Protein AF-A0A2W0AQ80-F1 (afdb_monomer_lite)

Sequence (118 aa):
MESALEAAGEIYRSEYWRAIRGDEINDQSIATKLLDMAVNMGVRQAIVLCQRALNVSGFRVHEDGLFGSRTLAAINLADVALLSAHLRECCAAFYEHLAAVRPEAQQYLHGWLARARA

Radius of gyration: 14.68 Å; chains: 1; bounding box: 33×45×32 Å

Foldseek 3Di:
DDDPVNVVVVCLCPQQLVQLVLVLQPDNVVSVLLSLCCVPPNQLVSQLQLCVLLVVQVADDDSRSHNDPSSRVSNNPGDPVSSLVSQLVSQLVVLVVVCVVPVVSVVCSVVSNVSSND

pLDDT: mean 96.1, std 4.38, range [66.19, 98.81]

Secondary structure (DSSP, 8-state):
---HHHHHHHHIIIIIITTTTGGG-S-HHHHHHHHHHHHHH-HHHHHHHHHHHHHHTT-----SS---HHHHHHHHHS-HHHHHHHHHHHHHHHHHHHHHH-GGGHHHHHHHHHHHH-

Structure (mmCIF, N/CA/C/O backbone):
data_AF-A0A2W0AQ80-F1
#
_entry.id   AF-A0A2W0AQ80-F1
#
loop_
_atom_site.group_PDB
_atom_site.id
_atom_site.type_symbol
_atom_site.label_atom_id
_atom_site.label_alt_id
_atom_site.label_comp_id
_atom_site.label_asym_id
_atom_site.label_entity_id
_atom_site.label_seq_id
_atom_site.pdbx_PDB_ins_code
_atom_site.Cartn_x
_atom_site.Cartn_y
_atom_site.Cartn_z
_atom_site.occupancy
_atom_site.B_iso_or_equiv
_atom_site.auth_seq_id
_atom_site.auth_comp_id
_atom_site.auth_asym_id
_atom_site.auth_atom_id
_atom_site.pdbx_PDB_model_num
ATOM 1 N N . MET A 1 1 ? 8.311 26.913 -17.436 1.00 66.19 1 MET A N 1
ATOM 2 C CA . MET A 1 1 ? 8.559 25.593 -18.043 1.00 66.19 1 MET A CA 1
ATOM 3 C C . MET A 1 1 ? 8.486 24.606 -16.904 1.00 66.19 1 MET A C 1
ATOM 5 O O . MET A 1 1 ? 9.234 24.793 -15.955 1.00 66.19 1 MET A O 1
ATOM 9 N N . GLU A 1 2 ? 7.530 23.682 -16.949 1.00 74.69 2 GLU A N 1
ATOM 10 C CA . GLU A 1 2 ? 7.389 22.636 -15.933 1.00 74.69 2 GLU A CA 1
ATOM 11 C C . GLU A 1 2 ? 8.651 21.766 -15.930 1.00 74.69 2 GLU A C 1
ATOM 13 O O . GLU A 1 2 ? 9.182 21.410 -16.987 1.00 74.69 2 GLU A O 1
ATOM 18 N N . SER A 1 3 ? 9.187 21.508 -14.746 1.00 92.38 3 SER A N 1
ATOM 19 C CA . SER A 1 3 ? 10.377 20.685 -14.565 1.00 92.38 3 SER A CA 1
ATOM 20 C C . SER A 1 3 ? 10.040 19.196 -14.672 1.00 92.38 3 SER A C 1
ATOM 22 O O . SER A 1 3 ? 8.915 18.768 -14.423 1.00 92.38 3 SER A O 1
ATOM 24 N N . ALA A 1 4 ? 11.042 18.365 -14.972 1.00 91.12 4 ALA A N 1
ATOM 25 C CA . ALA A 1 4 ? 10.868 16.909 -14.972 1.00 91.12 4 ALA A CA 1
ATOM 26 C C . ALA A 1 4 ? 10.415 16.361 -13.603 1.00 91.12 4 ALA A C 1
ATOM 28 O O . ALA A 1 4 ? 9.732 15.341 -13.544 1.00 91.12 4 ALA A O 1
ATOM 29 N N . LEU A 1 5 ? 10.778 17.040 -12.508 1.00 91.12 5 LEU A N 1
ATOM 30 C CA . LEU A 1 5 ? 10.361 16.671 -11.156 1.00 91.12 5 LEU A CA 1
ATOM 31 C C . LEU A 1 5 ? 8.870 16.942 -10.926 1.00 91.12 5 LEU A C 1
ATOM 33 O O . LEU A 1 5 ? 8.182 16.091 -10.369 1.00 91.12 5 LEU A O 1
ATOM 37 N N . GLU A 1 6 ? 8.372 18.097 -11.369 1.00 92.31 6 GLU A N 1
ATOM 38 C CA . GLU A 1 6 ? 6.947 18.444 -11.287 1.00 92.31 6 GLU A CA 1
ATOM 39 C C . GLU A 1 6 ? 6.103 17.473 -12.119 1.00 92.31 6 GLU A C 1
ATOM 41 O O . GLU A 1 6 ? 5.155 16.888 -11.595 1.00 92.31 6 GLU A O 1
ATOM 46 N N . ALA A 1 7 ? 6.538 17.184 -13.349 1.00 91.69 7 ALA A N 1
ATOM 47 C CA . ALA A 1 7 ? 5.872 16.215 -14.214 1.00 91.69 7 ALA A CA 1
ATOM 48 C C . ALA A 1 7 ? 5.839 14.804 -13.594 1.00 91.69 7 ALA A C 1
ATOM 50 O O . ALA A 1 7 ? 4.808 14.130 -13.615 1.00 91.69 7 ALA A O 1
ATOM 51 N N . ALA A 1 8 ? 6.948 14.350 -12.994 1.00 90.50 8 ALA A N 1
ATOM 52 C CA . ALA A 1 8 ? 6.978 13.078 -12.275 1.00 90.50 8 ALA A CA 1
ATOM 53 C C . ALA A 1 8 ? 6.018 13.085 -11.074 1.00 90.50 8 ALA A C 1
ATOM 55 O O . ALA A 1 8 ? 5.299 12.110 -10.858 1.00 90.50 8 ALA A O 1
ATOM 56 N N . GLY A 1 9 ? 5.958 14.187 -10.323 1.00 90.94 9 GLY A N 1
ATOM 57 C CA . GLY A 1 9 ? 5.021 14.358 -9.215 1.00 90.94 9 GLY A CA 1
ATOM 58 C C . GLY A 1 9 ? 3.560 14.211 -9.646 1.00 90.94 9 GLY A C 1
ATOM 59 O O . GLY A 1 9 ? 2.806 13.483 -8.996 1.00 90.94 9 GLY A O 1
ATOM 60 N N . GLU A 1 10 ? 3.167 14.825 -10.764 1.00 93.62 10 GLU A N 1
ATOM 61 C CA . GLU A 1 10 ? 1.793 14.725 -11.269 1.00 93.62 10 GLU A CA 1
ATOM 62 C C . GLU A 1 10 ? 1.462 13.308 -11.752 1.00 93.62 10 GLU A C 1
ATOM 64 O O . GLU A 1 10 ? 0.362 12.822 -11.491 1.00 93.62 10 GLU A O 1
ATOM 69 N N . ILE A 1 11 ? 2.412 12.591 -12.363 1.00 91.50 11 ILE A N 1
ATOM 70 C CA . ILE A 1 11 ? 2.226 11.175 -12.727 1.00 91.50 11 ILE A CA 1
ATOM 71 C C . ILE A 1 11 ? 1.994 10.327 -11.473 1.00 91.50 11 ILE A C 1
ATOM 73 O O . ILE A 1 11 ? 1.038 9.558 -11.411 1.00 91.50 11 ILE A O 1
ATOM 77 N N . TYR A 1 12 ? 2.821 10.487 -10.435 1.00 94.19 12 TYR A N 1
ATOM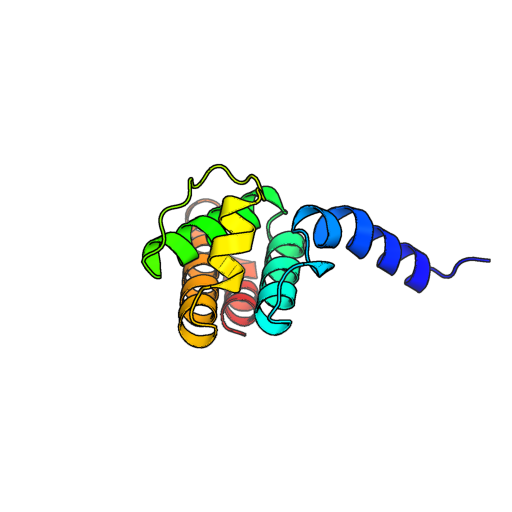 78 C CA . TYR A 1 12 ? 2.630 9.747 -9.183 1.00 94.19 12 TYR A CA 1
ATOM 79 C C . TYR A 1 12 ? 1.278 10.064 -8.535 1.00 94.19 12 TYR A C 1
ATOM 81 O O . TYR A 1 12 ? 0.581 9.164 -8.053 1.00 94.19 12 TYR A O 1
ATOM 89 N N . ARG A 1 13 ? 0.887 11.344 -8.552 1.00 93.94 13 ARG A N 1
ATOM 90 C CA . ARG A 1 13 ? -0.376 11.806 -7.981 1.00 93.94 13 ARG A CA 1
ATOM 91 C C . ARG A 1 13 ? -1.582 11.249 -8.740 1.00 93.94 13 ARG A C 1
ATOM 93 O O . ARG A 1 13 ? -2.529 10.776 -8.111 1.00 93.94 13 ARG A O 1
ATOM 100 N N . SER A 1 14 ? -1.559 11.313 -10.067 1.00 93.44 14 SER A N 1
ATOM 101 C CA . SER A 1 14 ? -2.673 10.920 -10.936 1.00 93.44 14 SER A CA 1
ATOM 102 C C . SER A 1 14 ? -2.829 9.405 -11.055 1.00 93.44 14 SER A C 1
ATOM 104 O O . SER A 1 14 ? -3.927 8.901 -10.823 1.00 93.44 14 SER A O 1
ATOM 106 N N . GLU A 1 15 ? -1.744 8.687 -11.337 1.00 93.38 15 GLU A N 1
ATOM 107 C CA . GLU A 1 15 ? -1.788 7.260 -11.675 1.00 93.38 15 GLU A CA 1
ATOM 108 C C . GLU A 1 15 ? -1.845 6.351 -10.442 1.00 93.38 15 GLU A C 1
ATOM 110 O O . GLU A 1 15 ? -2.426 5.268 -10.494 1.00 93.38 15 GLU A O 1
ATOM 115 N N . TYR A 1 16 ? -1.268 6.780 -9.313 1.00 97.56 16 TYR A N 1
ATOM 116 C CA . TYR A 1 16 ? -1.135 5.926 -8.129 1.00 97.56 16 TYR A CA 1
ATOM 117 C C . TYR A 1 16 ? -1.853 6.508 -6.914 1.00 97.56 16 TYR A C 1
ATOM 119 O O . TYR A 1 16 ? -2.762 5.873 -6.380 1.00 97.56 16 TYR A O 1
ATOM 127 N N . TRP A 1 17 ? -1.491 7.723 -6.487 1.00 98.06 17 TRP A N 1
ATOM 128 C CA . TRP A 1 17 ? -1.979 8.308 -5.230 1.00 98.06 17 TRP A CA 1
ATOM 129 C C . TRP A 1 17 ? -3.499 8.503 -5.212 1.00 98.06 17 TRP A C 1
ATOM 131 O O . TRP A 1 17 ? -4.173 8.088 -4.268 1.00 98.06 17 TRP A O 1
ATOM 141 N N . ARG A 1 18 ? -4.065 9.084 -6.277 1.00 97.44 18 ARG A N 1
ATOM 142 C CA . ARG A 1 18 ? -5.519 9.247 -6.420 1.00 97.44 18 ARG A CA 1
ATOM 143 C C . ARG A 1 18 ? -6.240 7.907 -6.514 1.00 97.44 18 ARG A C 1
ATOM 145 O O . ARG A 1 18 ? -7.313 7.760 -5.934 1.00 97.44 18 ARG A O 1
ATOM 152 N N . ALA A 1 19 ? -5.653 6.927 -7.199 1.00 96.56 19 ALA A N 1
ATOM 153 C CA . ALA A 1 19 ? -6.268 5.618 -7.391 1.00 96.56 19 ALA A CA 1
ATOM 154 C C . ALA A 1 19 ? -6.413 4.830 -6.075 1.00 96.56 19 ALA A C 1
ATOM 156 O O . ALA A 1 19 ? -7.372 4.075 -5.911 1.00 96.56 19 ALA A O 1
ATOM 157 N N . ILE A 1 20 ? -5.510 5.055 -5.115 1.00 97.81 20 ILE A N 1
ATOM 158 C CA . ILE A 1 20 ? -5.609 4.523 -3.746 1.00 97.81 20 ILE A CA 1
ATOM 159 C C . ILE A 1 20 ? -6.285 5.489 -2.763 1.00 97.81 20 ILE A C 1
ATOM 161 O O . ILE A 1 20 ? -6.254 5.245 -1.562 1.00 97.81 20 ILE A O 1
ATOM 165 N N . ARG A 1 21 ? -6.852 6.605 -3.245 1.00 98.00 21 ARG A N 1
ATOM 166 C CA . ARG A 1 21 ? -7.454 7.666 -2.415 1.00 98.00 21 ARG A CA 1
ATOM 167 C C . ARG A 1 21 ? -6.537 8.095 -1.261 1.00 98.00 21 ARG A C 1
ATOM 169 O O . ARG A 1 21 ? -6.988 8.259 -0.131 1.00 98.00 21 ARG A O 1
ATOM 176 N N . GLY A 1 22 ? -5.243 8.256 -1.546 1.00 97.62 22 GLY A N 1
ATOM 177 C CA . GLY A 1 22 ? -4.211 8.445 -0.522 1.00 97.62 22 GLY A CA 1
ATOM 178 C C . GLY A 1 22 ? -4.439 9.663 0.378 1.00 97.62 22 GLY A C 1
ATOM 179 O O . GLY A 1 22 ? -4.149 9.592 1.566 1.00 97.62 22 GLY A O 1
ATOM 180 N N . ASP A 1 23 ? -5.038 10.735 -0.157 1.00 98.25 23 ASP A N 1
ATOM 181 C CA . ASP A 1 23 ? -5.399 11.946 0.603 1.00 98.25 23 ASP A CA 1
ATOM 182 C C . ASP A 1 23 ? -6.466 11.683 1.697 1.00 98.25 23 ASP A C 1
ATOM 184 O O . ASP A 1 23 ? -6.643 12.504 2.593 1.00 98.25 23 ASP A O 1
ATOM 188 N N . GLU A 1 24 ? -7.198 10.565 1.631 1.00 98.69 24 GLU A N 1
ATOM 189 C CA . GLU A 1 24 ? -8.298 10.228 2.551 1.00 98.69 24 GLU A CA 1
ATOM 190 C C . GLU A 1 24 ? -7.917 9.166 3.598 1.00 98.69 24 GLU A C 1
ATOM 192 O O . GLU A 1 24 ? -8.729 8.815 4.462 1.00 98.69 24 GLU A O 1
ATOM 197 N N . ILE A 1 25 ? -6.699 8.626 3.519 1.00 98.69 25 ILE A N 1
ATOM 198 C CA . ILE A 1 25 ? -6.173 7.678 4.500 1.00 98.69 25 ILE A CA 1
ATOM 199 C C . ILE A 1 25 ? -5.629 8.471 5.691 1.00 98.69 25 ILE A C 1
ATOM 201 O O . ILE A 1 25 ? -4.748 9.310 5.537 1.00 98.69 25 ILE A O 1
ATOM 205 N N . ASN A 1 26 ? -6.135 8.179 6.891 1.00 98.69 26 ASN A N 1
ATOM 206 C CA . ASN A 1 26 ? -5.805 8.941 8.100 1.00 98.69 26 ASN A CA 1
ATOM 207 C C . ASN A 1 26 ? -4.344 8.772 8.538 1.00 98.69 26 ASN A C 1
ATOM 209 O O . ASN A 1 26 ? -3.759 9.694 9.102 1.00 98.69 26 ASN A O 1
ATOM 213 N N . ASP A 1 27 ? -3.767 7.590 8.313 1.00 98.62 27 ASP A N 1
ATOM 214 C CA . ASP A 1 27 ? -2.390 7.289 8.693 1.00 98.62 27 ASP A CA 1
ATOM 215 C C . ASP A 1 27 ? -1.447 7.362 7.484 1.00 98.62 27 ASP A C 1
ATOM 217 O O . ASP A 1 27 ? -1.530 6.571 6.538 1.00 98.62 27 ASP A O 1
ATOM 221 N N . GLN A 1 28 ? -0.501 8.300 7.539 1.00 98.19 28 GLN A N 1
ATOM 222 C CA . GLN A 1 28 ? 0.441 8.538 6.448 1.00 98.19 28 GLN A CA 1
ATOM 223 C C . GLN A 1 28 ? 1.351 7.332 6.179 1.00 98.19 28 GLN A C 1
ATOM 225 O O . GLN A 1 28 ? 1.756 7.124 5.036 1.00 98.19 28 GLN A O 1
ATOM 230 N N . SER A 1 29 ? 1.692 6.527 7.191 1.00 97.88 29 SER A N 1
ATOM 231 C CA . SER A 1 29 ? 2.568 5.367 6.992 1.00 97.88 29 SER A CA 1
ATOM 232 C C . SER A 1 29 ? 1.870 4.281 6.170 1.00 97.88 29 SER A C 1
ATOM 234 O O . SER A 1 29 ? 2.482 3.704 5.268 1.00 97.88 29 SER A O 1
ATOM 236 N N . ILE A 1 30 ? 0.567 4.079 6.396 1.00 98.56 30 ILE A N 1
ATOM 237 C CA . ILE A 1 30 ? -0.261 3.173 5.595 1.00 98.56 30 ILE A CA 1
ATOM 238 C C . ILE A 1 30 ? -0.409 3.697 4.166 1.00 98.56 30 ILE A C 1
ATOM 240 O O . ILE A 1 30 ? -0.192 2.942 3.215 1.00 98.56 30 ILE A O 1
ATOM 244 N N . ALA A 1 31 ? -0.710 4.987 3.999 1.00 98.50 31 ALA A N 1
ATOM 245 C CA . ALA A 1 31 ? -0.842 5.599 2.678 1.00 98.50 31 ALA A CA 1
ATOM 246 C C . ALA A 1 31 ? 0.459 5.481 1.860 1.00 98.50 31 ALA A C 1
ATOM 248 O O . ALA A 1 31 ? 0.441 5.066 0.699 1.00 98.50 31 ALA A O 1
ATOM 249 N N . THR A 1 32 ? 1.605 5.759 2.489 1.00 97.44 32 THR A N 1
ATOM 250 C CA . THR A 1 32 ? 2.932 5.614 1.873 1.00 97.44 32 THR A CA 1
ATOM 251 C C . THR A 1 32 ? 3.228 4.162 1.501 1.00 97.44 32 THR A C 1
ATOM 253 O O . THR A 1 32 ? 3.727 3.907 0.404 1.00 97.44 32 THR A O 1
ATOM 256 N N . LYS A 1 33 ? 2.893 3.192 2.363 1.00 97.81 33 LYS A N 1
ATOM 257 C CA . LYS A 1 33 ? 3.103 1.771 2.053 1.00 97.81 33 LYS A CA 1
ATOM 258 C C . LYS A 1 33 ? 2.266 1.318 0.858 1.00 97.81 33 LYS A C 1
ATOM 260 O O . LYS A 1 33 ? 2.767 0.599 -0.003 1.00 97.81 33 LYS A O 1
ATOM 265 N N . LEU A 1 34 ? 1.010 1.755 0.777 1.00 98.19 34 LEU A N 1
ATOM 266 C CA . LEU A 1 34 ? 0.143 1.442 -0.358 1.00 98.19 34 LEU A CA 1
ATOM 267 C C . LEU A 1 34 ? 0.625 2.087 -1.655 1.00 98.19 34 LEU A C 1
ATOM 269 O O . LEU A 1 34 ? 0.539 1.444 -2.700 1.00 98.19 34 LEU A O 1
ATOM 273 N N . LEU A 1 35 ? 1.174 3.305 -1.597 1.00 97.88 35 LEU A N 1
ATOM 274 C CA . LEU A 1 35 ? 1.808 3.940 -2.751 1.00 97.88 35 LEU A CA 1
ATOM 275 C C . LEU A 1 35 ? 3.026 3.137 -3.230 1.00 97.88 35 LEU A C 1
ATOM 277 O O . LEU A 1 35 ? 3.104 2.819 -4.414 1.00 97.88 35 LEU A O 1
ATOM 281 N N . ASP A 1 36 ? 3.940 2.766 -2.325 1.00 96.75 36 ASP A N 1
ATOM 282 C CA . ASP A 1 36 ? 5.109 1.932 -2.652 1.00 96.75 36 ASP A CA 1
ATOM 283 C C . ASP A 1 36 ? 4.687 0.621 -3.325 1.00 96.75 36 ASP A C 1
ATOM 285 O O . ASP A 1 36 ? 5.205 0.253 -4.383 1.00 96.75 36 ASP A O 1
ATOM 289 N N . MET A 1 37 ? 3.686 -0.056 -2.758 1.00 97.81 37 MET A N 1
ATOM 290 C CA . MET A 1 37 ? 3.132 -1.265 -3.353 1.00 97.81 37 MET A CA 1
ATOM 291 C C . MET A 1 37 ? 2.559 -0.971 -4.743 1.00 97.81 37 MET A C 1
ATOM 293 O O . MET A 1 37 ? 2.960 -1.618 -5.706 1.00 97.81 37 MET A O 1
ATOM 297 N N . ALA A 1 38 ? 1.683 0.025 -4.881 1.00 97.81 38 ALA A N 1
ATOM 298 C CA . ALA A 1 38 ? 1.033 0.361 -6.146 1.00 97.81 38 ALA A CA 1
ATOM 299 C C . ALA A 1 38 ? 2.035 0.686 -7.263 1.00 97.81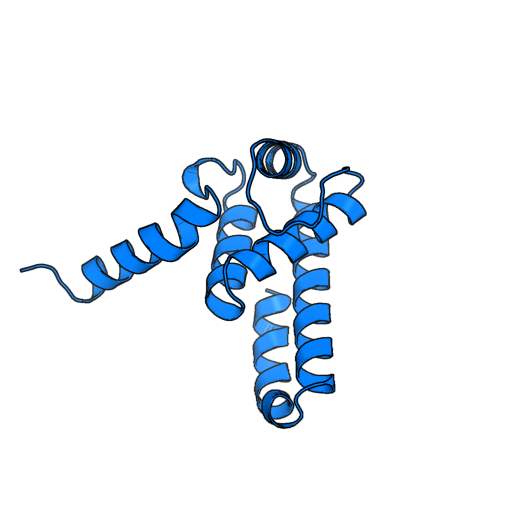 38 ALA A C 1
ATOM 301 O O . ALA A 1 38 ? 1.828 0.265 -8.400 1.00 97.81 38 ALA A O 1
ATOM 302 N N . VAL A 1 39 ? 3.131 1.373 -6.940 1.00 95.81 39 VAL A N 1
ATOM 303 C CA . VAL A 1 39 ? 4.201 1.702 -7.892 1.00 95.81 39 VAL A CA 1
ATOM 304 C C . VAL A 1 39 ? 4.990 0.456 -8.303 1.00 95.81 39 VAL A C 1
ATOM 306 O O . VAL A 1 39 ? 5.292 0.288 -9.482 1.00 95.81 39 VAL A O 1
ATOM 309 N N . ASN A 1 40 ? 5.308 -0.447 -7.368 1.00 93.69 40 ASN A N 1
ATOM 310 C CA . ASN A 1 40 ? 6.128 -1.625 -7.675 1.00 93.69 40 ASN A CA 1
ATOM 311 C C . ASN A 1 40 ? 5.344 -2.782 -8.323 1.00 93.69 40 ASN A C 1
ATOM 313 O O . ASN A 1 40 ? 5.916 -3.518 -9.126 1.00 93.69 40 ASN A O 1
ATOM 317 N N . MET A 1 41 ? 4.071 -2.990 -7.964 1.00 94.69 41 MET A N 1
ATOM 318 C CA . MET A 1 41 ? 3.283 -4.160 -8.402 1.00 94.69 41 MET A CA 1
ATOM 319 C C . MET A 1 41 ? 1.988 -3.811 -9.147 1.00 94.69 41 MET A C 1
ATOM 321 O O . MET A 1 41 ? 1.249 -4.709 -9.552 1.00 94.69 41 MET A O 1
ATOM 325 N N . GLY A 1 42 ? 1.708 -2.521 -9.333 1.00 97.00 42 GLY A N 1
ATOM 326 C CA . GLY A 1 42 ? 0.475 -2.018 -9.928 1.00 97.00 42 GLY A CA 1
ATOM 327 C C . GLY A 1 42 ? -0.638 -1.793 -8.901 1.00 97.00 42 GLY A C 1
ATOM 328 O O . GLY A 1 42 ? -0.821 -2.565 -7.956 1.00 97.00 42 GLY A O 1
ATOM 329 N N . VAL A 1 43 ? -1.433 -0.741 -9.128 1.00 98.12 43 VAL A N 1
ATOM 330 C CA . VAL A 1 43 ? -2.516 -0.279 -8.240 1.00 98.12 43 VAL A CA 1
ATOM 331 C C . VAL A 1 43 ? -3.477 -1.404 -7.863 1.00 98.12 43 VAL A C 1
ATOM 333 O O . VAL A 1 43 ? -3.690 -1.668 -6.683 1.00 98.12 43 VAL A O 1
ATOM 336 N N . ARG A 1 44 ? -4.038 -2.111 -8.852 1.00 98.25 44 ARG A N 1
ATOM 337 C CA . ARG A 1 44 ? -5.051 -3.144 -8.594 1.00 98.25 44 ARG A CA 1
ATOM 338 C C . ARG A 1 44 ? -4.517 -4.262 -7.697 1.00 98.25 44 ARG A C 1
ATOM 340 O O . ARG A 1 44 ? -5.208 -4.693 -6.779 1.00 98.25 44 ARG A O 1
ATOM 347 N N . GLN A 1 45 ? -3.290 -4.716 -7.944 1.00 98.44 45 GLN A N 1
ATOM 348 C CA . GLN A 1 45 ? -2.664 -5.769 -7.148 1.00 98.44 45 GLN A CA 1
ATOM 349 C C . GLN A 1 45 ? -2.362 -5.287 -5.723 1.00 98.44 45 GLN A C 1
ATOM 351 O O . GLN A 1 45 ? -2.637 -6.017 -4.771 1.00 98.44 45 GLN A O 1
ATOM 356 N N . ALA A 1 46 ? -1.873 -4.054 -5.561 1.00 98.44 46 ALA A N 1
ATOM 357 C CA . ALA A 1 46 ? -1.656 -3.456 -4.245 1.00 98.44 46 ALA A CA 1
ATOM 358 C C . ALA A 1 46 ? -2.959 -3.366 -3.430 1.00 98.44 46 ALA A C 1
ATOM 360 O O . ALA A 1 46 ? -2.968 -3.705 -2.246 1.00 98.44 46 ALA A O 1
ATOM 361 N N . ILE A 1 47 ? -4.074 -2.997 -4.071 1.00 98.75 47 ILE A N 1
ATOM 362 C CA . ILE A 1 47 ? -5.395 -2.945 -3.429 1.00 98.75 47 ILE A CA 1
ATOM 363 C C . ILE A 1 47 ? -5.849 -4.336 -2.980 1.00 98.75 47 ILE A C 1
ATOM 365 O O . ILE A 1 47 ? -6.298 -4.476 -1.846 1.00 98.75 47 ILE A O 1
ATOM 369 N N . VAL A 1 48 ? -5.695 -5.369 -3.817 1.00 98.81 48 VAL A N 1
ATOM 370 C CA . VAL A 1 48 ? -6.040 -6.752 -3.433 1.00 98.81 48 VAL A CA 1
ATOM 371 C C . VAL A 1 48 ? -5.256 -7.185 -2.194 1.00 98.81 48 VAL A C 1
ATOM 373 O O . VAL A 1 48 ? -5.836 -7.734 -1.259 1.00 98.81 48 VAL A O 1
ATOM 376 N N . LEU A 1 49 ? -3.948 -6.914 -2.147 1.00 98.69 49 LEU A N 1
ATOM 377 C CA . LEU A 1 49 ? -3.132 -7.265 -0.980 1.00 98.69 49 LEU A CA 1
ATOM 378 C C . LEU A 1 49 ? -3.525 -6.462 0.266 1.00 98.69 49 LEU A C 1
ATOM 380 O O . LEU A 1 49 ? -3.520 -7.013 1.362 1.00 98.69 49 LEU A O 1
ATOM 384 N N . CYS A 1 50 ? -3.920 -5.197 0.110 1.00 98.75 50 CYS A N 1
ATOM 385 C CA . CYS A 1 50 ? -4.469 -4.396 1.202 1.00 98.75 50 CYS A CA 1
ATOM 386 C C . CYS A 1 50 ? -5.786 -4.968 1.733 1.00 98.75 50 CYS A C 1
ATOM 388 O O . CYS A 1 50 ? -5.943 -5.143 2.938 1.00 98.75 50 CYS A O 1
ATOM 390 N N . GLN A 1 51 ? -6.716 -5.315 0.842 1.00 98.81 51 GLN A N 1
ATOM 391 C CA . GLN A 1 51 ? -7.992 -5.936 1.197 1.00 98.81 51 GLN A CA 1
ATOM 392 C C . GLN A 1 51 ? -7.779 -7.273 1.922 1.00 98.81 51 GLN A C 1
ATOM 394 O O . GLN A 1 51 ? -8.436 -7.539 2.927 1.00 98.81 51 GLN A O 1
ATOM 399 N N . ARG A 1 52 ? -6.801 -8.071 1.481 1.00 98.75 52 ARG A N 1
ATOM 400 C CA . ARG A 1 52 ? -6.390 -9.294 2.176 1.00 98.75 52 ARG A CA 1
ATOM 401 C C . ARG A 1 52 ? -5.813 -9.009 3.561 1.00 98.75 52 ARG A C 1
ATOM 403 O O . ARG A 1 52 ? -6.239 -9.635 4.526 1.00 98.75 52 ARG A O 1
ATOM 410 N N . ALA A 1 53 ? -4.896 -8.048 3.679 1.00 98.62 53 ALA A N 1
ATOM 411 C CA . ALA A 1 53 ? -4.320 -7.650 4.963 1.00 98.62 53 ALA A CA 1
ATOM 412 C C . ALA A 1 53 ? -5.404 -7.178 5.948 1.00 98.62 53 ALA A C 1
ATOM 414 O O . ALA A 1 53 ? -5.400 -7.583 7.106 1.00 98.62 53 ALA A O 1
ATOM 415 N N . LEU A 1 54 ? -6.387 -6.403 5.479 1.00 98.75 54 LEU A N 1
ATOM 416 C CA . LEU A 1 54 ? -7.553 -6.000 6.269 1.00 98.75 54 LEU A CA 1
ATOM 417 C C . LEU A 1 54 ? -8.379 -7.201 6.745 1.00 98.75 54 LEU A C 1
ATOM 419 O O . LEU A 1 54 ? -8.776 -7.241 7.909 1.00 98.75 54 LEU A O 1
ATOM 423 N N . ASN A 1 55 ? -8.629 -8.179 5.870 1.00 98.56 55 ASN A N 1
ATOM 424 C CA . ASN A 1 55 ? -9.363 -9.391 6.232 1.00 98.56 55 ASN A CA 1
ATOM 425 C C . ASN A 1 55 ? -8.630 -10.198 7.316 1.00 98.56 55 ASN A C 1
ATOM 427 O O . ASN A 1 55 ? -9.258 -10.656 8.269 1.00 98.56 55 ASN A O 1
ATOM 431 N N . VAL A 1 56 ? -7.301 -10.315 7.222 1.00 97.75 56 VAL A N 1
ATOM 432 C CA . VAL A 1 56 ? -6.470 -10.953 8.262 1.00 97.75 56 VAL A CA 1
ATOM 433 C C . VAL A 1 56 ? -6.482 -10.138 9.563 1.00 97.75 56 VAL A C 1
ATOM 435 O O . VAL A 1 56 ? -6.529 -10.715 10.646 1.00 97.75 56 VAL A O 1
ATOM 438 N N . SER A 1 57 ? -6.552 -8.807 9.476 1.00 97.38 57 SER A N 1
ATOM 439 C CA . SER A 1 57 ? -6.740 -7.906 10.626 1.00 97.38 57 SER A CA 1
ATOM 440 C C . SER A 1 57 ? -8.159 -7.922 11.224 1.00 97.38 57 SER A C 1
ATOM 442 O O . SER A 1 57 ? -8.451 -7.120 12.108 1.00 97.38 57 SER A O 1
ATOM 444 N N . GLY A 1 58 ? -9.055 -8.803 10.765 1.00 97.69 58 GLY A N 1
ATOM 445 C CA . GLY A 1 58 ? -10.393 -8.991 11.339 1.00 97.69 58 GLY A CA 1
ATOM 446 C C . GLY A 1 58 ? -11.515 -8.188 10.675 1.00 97.69 58 GLY A C 1
ATOM 447 O O . GLY A 1 58 ? -12.664 -8.263 11.118 1.00 97.69 58 GLY A O 1
ATOM 448 N N . PHE A 1 59 ? -11.228 -7.454 9.599 1.00 98.44 59 PHE A N 1
ATOM 449 C CA . PHE A 1 59 ? -12.260 -6.804 8.792 1.00 98.44 59 PHE A CA 1
ATOM 450 C C . PHE A 1 59 ? -12.893 -7.787 7.799 1.00 98.44 59 PHE A C 1
ATOM 452 O O . PHE A 1 59 ? -12.478 -8.935 7.658 1.00 98.44 59 PHE A O 1
ATOM 459 N N . ARG A 1 60 ? -13.947 -7.339 7.113 1.00 97.31 60 ARG A N 1
ATOM 460 C CA . ARG A 1 60 ? -14.584 -8.091 6.026 1.00 97.31 60 ARG A CA 1
ATOM 461 C C . ARG A 1 60 ? -14.785 -7.188 4.823 1.00 97.31 60 ARG A C 1
ATOM 463 O O . ARG A 1 60 ? -15.773 -6.459 4.735 1.00 97.31 60 ARG A O 1
ATOM 470 N N . VAL A 1 61 ? -13.834 -7.243 3.903 1.00 98.00 61 VAL A N 1
ATOM 471 C CA . VAL A 1 61 ? -13.864 -6.546 2.617 1.00 98.00 61 VAL A CA 1
ATOM 472 C C . VAL A 1 61 ? -13.679 -7.549 1.478 1.00 98.00 61 VAL A C 1
ATOM 474 O O . VAL A 1 61 ? -13.058 -8.598 1.643 1.00 98.00 61 VAL A O 1
ATOM 477 N N . HIS A 1 62 ? -14.243 -7.245 0.311 1.00 97.81 62 HIS A N 1
ATOM 478 C CA . HIS A 1 62 ? -14.039 -8.069 -0.879 1.00 97.81 62 HIS A CA 1
ATOM 479 C C . HIS A 1 62 ? -12.625 -7.844 -1.429 1.00 97.81 62 HIS A C 1
ATOM 481 O O . HIS A 1 62 ? -12.203 -6.700 -1.540 1.00 97.81 62 HIS A O 1
ATOM 487 N N . GLU A 1 63 ? -11.915 -8.917 -1.788 1.00 98.19 63 GLU A N 1
ATOM 488 C CA . GLU A 1 63 ? -10.595 -8.870 -2.446 1.00 98.19 63 GLU A CA 1
ATOM 489 C C . GLU A 1 63 ? -10.740 -8.664 -3.970 1.00 98.19 63 GLU A C 1
ATOM 491 O O . GLU A 1 63 ? -10.296 -9.479 -4.776 1.00 98.19 63 GLU A O 1
ATOM 496 N N . ASP A 1 64 ? -11.443 -7.608 -4.382 1.00 98.06 64 ASP A N 1
ATOM 497 C CA . ASP A 1 64 ? -11.778 -7.320 -5.787 1.00 98.06 64 ASP A CA 1
ATOM 498 C C . ASP A 1 64 ? -10.759 -6.407 -6.501 1.00 98.06 64 ASP A C 1
ATOM 500 O O . ASP A 1 64 ? -10.756 -6.297 -7.739 1.00 98.06 64 ASP A O 1
ATOM 504 N N . GLY A 1 65 ? -9.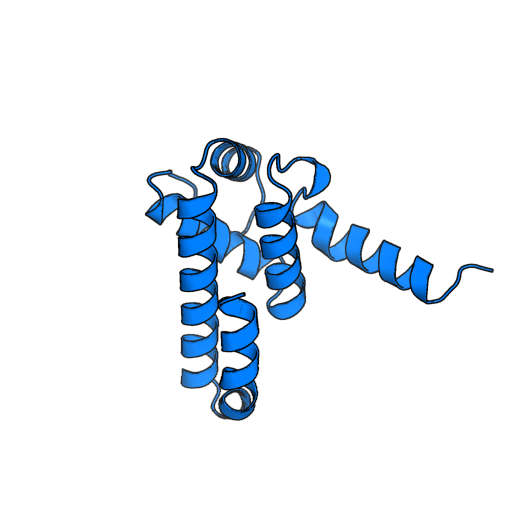859 -5.787 -5.734 1.00 98.00 65 GLY A N 1
ATOM 505 C CA . GLY A 1 65 ? -8.884 -4.817 -6.223 1.00 98.00 65 GLY A CA 1
ATOM 506 C C . GLY A 1 65 ? -9.475 -3.437 -6.507 1.00 98.00 65 GLY A C 1
ATOM 507 O O . GLY A 1 65 ? -8.834 -2.643 -7.194 1.00 98.00 65 GLY A O 1
ATOM 508 N N . LEU A 1 66 ? -10.683 -3.150 -6.015 1.00 97.88 66 LEU A N 1
ATOM 509 C CA . LEU A 1 66 ? -11.354 -1.861 -6.152 1.00 97.88 66 LEU A CA 1
ATOM 510 C C . LEU A 1 66 ? -11.246 -1.065 -4.846 1.00 97.88 66 LEU A C 1
ATOM 512 O O . LEU A 1 66 ? -11.734 -1.485 -3.796 1.00 97.88 66 LEU A O 1
ATOM 516 N N . PHE A 1 67 ? -10.651 0.129 -4.905 1.00 98.06 67 PHE A N 1
ATOM 517 C CA . PHE A 1 67 ? -10.533 0.999 -3.733 1.00 98.06 67 PHE A CA 1
ATOM 518 C C . PHE A 1 67 ? -11.855 1.744 -3.463 1.00 98.06 67 PHE A C 1
ATOM 520 O O . PHE A 1 67 ? -12.033 2.919 -3.784 1.00 98.06 67 PHE A O 1
ATOM 527 N N . GLY A 1 68 ? -12.823 1.034 -2.883 1.00 97.25 68 GLY A N 1
ATOM 528 C CA . GLY A 1 68 ? -14.128 1.583 -2.509 1.00 97.25 68 GLY A CA 1
ATOM 529 C C . GLY A 1 68 ? -14.164 2.218 -1.114 1.00 97.25 68 GLY A C 1
ATOM 530 O O . GLY A 1 68 ? -13.226 2.120 -0.324 1.00 97.25 68 GLY A O 1
ATOM 531 N N . SER A 1 69 ? -15.306 2.819 -0.767 1.00 98.00 69 SER A N 1
ATOM 532 C CA . SER A 1 69 ? -15.560 3.386 0.570 1.00 98.00 69 SER A CA 1
ATOM 533 C C . SER A 1 69 ? -15.423 2.365 1.703 1.00 98.00 69 SER A C 1
ATOM 535 O O . SER A 1 69 ? -14.959 2.720 2.779 1.00 98.00 69 SER A O 1
ATOM 537 N N . ARG A 1 70 ? -15.771 1.094 1.461 1.00 98.19 70 ARG A N 1
ATOM 538 C CA . ARG A 1 70 ? -15.605 0.012 2.447 1.00 98.19 70 ARG A CA 1
ATOM 539 C C . ARG A 1 70 ? -14.138 -0.278 2.759 1.00 98.19 70 ARG A C 1
ATOM 541 O O . ARG A 1 70 ? -13.796 -0.424 3.925 1.00 98.19 70 ARG A O 1
ATOM 548 N N . THR A 1 71 ? -13.282 -0.326 1.737 1.00 98.69 71 THR A N 1
ATOM 549 C CA . THR A 1 71 ? -11.834 -0.505 1.918 1.00 98.69 71 THR A CA 1
ATOM 550 C C . THR A 1 71 ? -11.240 0.690 2.654 1.00 98.69 71 THR A C 1
ATOM 552 O O . THR A 1 71 ? -10.543 0.490 3.641 1.00 98.69 71 THR A O 1
ATOM 555 N N . LEU A 1 72 ? -11.596 1.918 2.256 1.00 98.81 72 LEU A N 1
ATOM 556 C CA . LEU A 1 72 ? -11.144 3.130 2.944 1.00 98.81 72 LEU A CA 1
ATOM 557 C C . LEU A 1 72 ? -11.546 3.148 4.426 1.00 98.81 72 LEU A C 1
ATOM 559 O O . LEU A 1 72 ? -10.713 3.391 5.294 1.00 98.81 72 LEU A O 1
ATOM 563 N N . ALA A 1 73 ? -12.818 2.868 4.720 1.00 98.69 73 ALA A N 1
ATOM 564 C CA . ALA A 1 73 ? -13.321 2.844 6.088 1.00 98.69 73 ALA A CA 1
ATOM 565 C C . ALA A 1 73 ? -12.598 1.787 6.935 1.00 98.69 73 ALA A C 1
ATOM 567 O O . ALA A 1 73 ? -12.241 2.064 8.073 1.00 98.69 73 ALA A O 1
ATOM 568 N N . ALA A 1 74 ? -12.344 0.602 6.374 1.00 98.75 74 ALA A N 1
ATOM 569 C CA . ALA A 1 74 ? -11.602 -0.452 7.058 1.00 98.75 74 ALA A CA 1
ATOM 570 C C . ALA A 1 74 ? -10.141 -0.051 7.327 1.00 98.75 74 ALA A C 1
ATOM 572 O O . ALA A 1 74 ? -9.665 -0.262 8.436 1.00 98.75 74 ALA A O 1
ATOM 573 N N . ILE A 1 75 ? -9.458 0.586 6.365 1.00 98.75 75 ILE A N 1
ATOM 574 C CA . ILE A 1 75 ? -8.102 1.132 6.565 1.00 98.75 75 ILE A CA 1
ATOM 575 C C . ILE A 1 75 ? -8.090 2.120 7.732 1.00 98.75 75 ILE A C 1
ATOM 577 O O . ILE A 1 75 ? -7.274 1.988 8.637 1.00 98.75 75 ILE A O 1
ATOM 581 N N . ASN A 1 76 ? -9.016 3.078 7.731 1.00 98.75 76 ASN A N 1
ATOM 582 C CA . ASN A 1 76 ? -9.051 4.151 8.724 1.00 98.75 76 ASN A CA 1
ATOM 583 C C . ASN A 1 76 ? -9.514 3.696 10.119 1.00 98.75 76 ASN A C 1
ATOM 585 O O . ASN A 1 76 ? -9.349 4.448 11.078 1.00 98.75 76 ASN A O 1
ATOM 589 N N . LEU A 1 77 ? -10.101 2.501 10.237 1.00 98.62 77 LEU A N 1
ATOM 590 C CA . LEU A 1 77 ? -10.517 1.894 11.507 1.00 98.62 77 LEU A CA 1
ATOM 591 C C . LEU A 1 77 ? -9.522 0.856 12.036 1.00 98.62 77 LEU A C 1
ATOM 593 O O . LEU A 1 77 ? -9.617 0.473 13.202 1.00 98.62 77 LEU A O 1
ATOM 597 N N . ALA A 1 78 ? -8.628 0.346 11.191 1.00 98.62 78 ALA A N 1
ATOM 598 C CA . ALA A 1 78 ? -7.693 -0.696 11.575 1.00 98.62 78 ALA A CA 1
ATOM 599 C C . ALA A 1 78 ? -6.653 -0.182 12.575 1.00 98.62 78 ALA A C 1
ATOM 601 O O . ALA A 1 78 ? -6.214 0.966 12.511 1.00 98.62 78 ALA A O 1
ATOM 602 N N . ASP A 1 79 ? -6.205 -1.072 13.461 1.00 98.50 79 ASP A N 1
ATOM 603 C CA . ASP A 1 79 ? -4.987 -0.825 14.223 1.00 98.50 79 ASP A CA 1
ATOM 604 C C . ASP A 1 79 ? -3.805 -0.681 13.253 1.00 98.50 79 ASP A C 1
ATOM 606 O O . ASP A 1 79 ? -3.538 -1.569 12.436 1.00 98.50 79 ASP A O 1
ATOM 610 N N . VAL A 1 80 ? -3.118 0.460 13.326 1.00 98.19 80 VAL A N 1
ATOM 611 C CA . VAL A 1 80 ? -2.071 0.832 12.366 1.00 98.19 80 VAL A CA 1
ATOM 612 C C . VAL A 1 80 ? -0.898 -0.143 12.421 1.00 98.19 80 VAL A C 1
ATOM 614 O O . VAL A 1 80 ? -0.382 -0.535 11.374 1.00 98.19 80 VAL A O 1
ATOM 617 N N . ALA A 1 81 ? -0.485 -0.571 13.617 1.00 97.81 81 ALA A N 1
ATOM 618 C CA . ALA A 1 81 ? 0.647 -1.477 13.773 1.00 97.81 81 ALA A CA 1
ATOM 619 C C . ALA A 1 81 ? 0.329 -2.861 13.187 1.00 97.81 81 ALA A C 1
ATOM 621 O O . ALA A 1 81 ? 1.132 -3.408 12.426 1.00 97.81 81 ALA A O 1
ATOM 622 N N . LEU A 1 82 ? -0.865 -3.385 13.474 1.00 98.19 82 LEU A N 1
ATOM 623 C CA . LEU A 1 82 ? -1.334 -4.667 12.957 1.00 98.19 82 LEU A CA 1
ATOM 624 C C . LEU A 1 82 ? -1.507 -4.640 11.434 1.00 98.19 82 LEU A C 1
ATOM 626 O O . LEU A 1 82 ? -0.999 -5.518 10.737 1.00 98.19 82 LEU A O 1
ATOM 630 N N . LEU A 1 83 ? -2.180 -3.617 10.894 1.00 98.50 83 LEU A N 1
ATOM 631 C CA . LEU A 1 83 ? -2.361 -3.484 9.448 1.00 98.50 83 LEU A CA 1
ATOM 632 C C . LEU A 1 83 ? -1.016 -3.322 8.730 1.00 98.50 83 LEU A C 1
ATOM 634 O O . LEU A 1 83 ? -0.803 -3.938 7.688 1.00 98.50 83 LEU A O 1
ATOM 638 N N . SER A 1 84 ? -0.092 -2.539 9.293 1.00 98.12 84 SER A N 1
ATOM 639 C CA . SER A 1 84 ? 1.255 -2.368 8.744 1.00 98.12 84 SER A CA 1
ATOM 640 C C . SER A 1 84 ? 2.011 -3.699 8.676 1.00 98.12 84 SER A C 1
ATOM 642 O O . SER A 1 84 ? 2.594 -4.018 7.638 1.00 98.12 84 SER A O 1
ATOM 644 N N . ALA A 1 85 ? 1.960 -4.516 9.734 1.00 98.00 85 ALA A N 1
ATOM 645 C CA . ALA A 1 85 ? 2.566 -5.848 9.742 1.00 98.00 85 ALA A CA 1
ATOM 646 C C . ALA A 1 85 ? 1.973 -6.755 8.649 1.00 98.00 85 ALA A C 1
ATOM 648 O O . ALA A 1 85 ? 2.713 -7.263 7.803 1.00 98.00 85 ALA A O 1
ATOM 649 N N . HIS A 1 86 ? 0.644 -6.869 8.578 1.00 98.50 86 HIS A N 1
ATOM 650 C CA . HIS A 1 86 ? -0.015 -7.717 7.580 1.00 98.50 86 HIS A CA 1
ATOM 651 C C . HIS A 1 86 ? 0.184 -7.229 6.136 1.00 98.50 86 HIS A C 1
ATOM 653 O O . HIS A 1 86 ? 0.284 -8.048 5.221 1.00 98.50 86 HIS A O 1
ATOM 659 N N . LEU A 1 87 ? 0.289 -5.914 5.900 1.00 98.44 87 LEU A N 1
ATOM 660 C CA . LEU A 1 87 ? 0.636 -5.371 4.581 1.00 98.44 87 LEU A CA 1
ATOM 661 C C . LEU A 1 87 ? 2.032 -5.822 4.142 1.00 98.44 87 LEU A C 1
ATOM 663 O O . LEU A 1 87 ? 2.208 -6.245 2.997 1.00 98.44 87 LEU A O 1
ATOM 667 N N . ARG A 1 88 ? 3.022 -5.759 5.043 1.00 98.00 88 ARG A N 1
ATOM 668 C CA . ARG A 1 88 ? 4.394 -6.213 4.763 1.00 98.00 88 ARG A CA 1
ATOM 669 C C . ARG A 1 88 ? 4.440 -7.711 4.475 1.00 98.00 88 ARG A C 1
A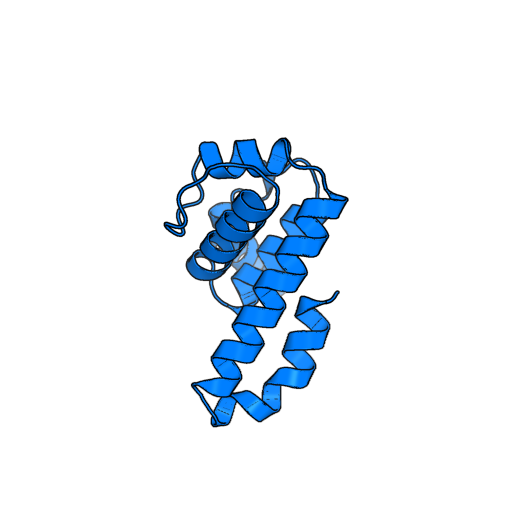TOM 671 O O . ARG A 1 88 ? 5.080 -8.117 3.508 1.00 98.00 88 ARG A O 1
ATOM 678 N N . GLU A 1 89 ? 3.725 -8.513 5.259 1.00 97.81 89 GLU A N 1
ATOM 679 C CA . GLU A 1 89 ? 3.624 -9.964 5.064 1.00 97.81 89 GLU A CA 1
ATOM 680 C C . GLU A 1 89 ? 2.961 -10.323 3.731 1.00 97.81 89 GLU A C 1
ATOM 682 O O . GLU A 1 89 ? 3.527 -11.089 2.950 1.00 97.81 89 GLU A O 1
ATOM 687 N N . CYS A 1 90 ? 1.813 -9.715 3.409 1.00 97.62 90 CYS A N 1
ATOM 688 C CA . CYS A 1 90 ? 1.132 -9.937 2.131 1.00 97.62 90 CYS A CA 1
ATOM 689 C C . CYS A 1 90 ? 2.008 -9.527 0.937 1.00 97.62 90 CYS A C 1
ATOM 691 O O . CYS A 1 90 ? 2.031 -10.218 -0.082 1.00 97.62 90 CYS A O 1
ATOM 693 N N . CYS A 1 91 ? 2.742 -8.418 1.062 1.00 97.56 91 CYS A N 1
ATOM 694 C CA . CYS A 1 91 ? 3.664 -7.931 0.040 1.00 97.56 91 CYS A CA 1
ATOM 695 C C . CYS A 1 91 ? 4.854 -8.886 -0.159 1.00 97.56 91 CYS A C 1
ATOM 697 O O . CYS A 1 91 ? 5.173 -9.250 -1.291 1.00 97.56 91 CYS A O 1
ATOM 699 N N . ALA A 1 92 ? 5.473 -9.357 0.928 1.00 97.56 92 ALA A N 1
ATOM 700 C CA . ALA A 1 92 ? 6.568 -10.322 0.867 1.00 97.56 92 ALA A CA 1
ATOM 701 C C . ALA A 1 92 ? 6.121 -11.648 0.234 1.00 97.56 92 ALA A C 1
ATOM 703 O O . ALA A 1 92 ? 6.760 -12.118 -0.708 1.00 97.56 92 ALA A O 1
ATOM 704 N N . ALA A 1 93 ? 4.980 -12.187 0.673 1.00 97.19 93 ALA A N 1
ATOM 705 C CA . ALA A 1 93 ? 4.418 -13.423 0.136 1.00 97.19 93 ALA A CA 1
ATOM 706 C C . ALA A 1 93 ? 4.093 -13.313 -1.365 1.00 97.19 93 ALA A C 1
ATOM 708 O O . ALA A 1 93 ? 4.298 -14.261 -2.123 1.00 97.19 93 ALA A O 1
ATOM 709 N N . PHE A 1 94 ? 3.624 -12.146 -1.823 1.00 96.88 94 PHE A N 1
ATOM 710 C CA . PHE A 1 94 ? 3.404 -11.895 -3.247 1.00 96.88 94 PHE A CA 1
ATOM 711 C C . PHE A 1 94 ? 4.706 -11.961 -4.054 1.00 96.88 94 PHE A C 1
ATOM 713 O O . PHE A 1 94 ? 4.743 -12.615 -5.096 1.00 96.88 94 PHE A O 1
ATOM 720 N N . TYR A 1 95 ? 5.781 -11.327 -3.581 1.00 96.88 95 TYR A N 1
ATOM 721 C CA . TYR A 1 95 ? 7.067 -11.372 -4.280 1.00 96.88 95 TYR A CA 1
ATOM 722 C C . TYR A 1 95 ? 7.694 -12.767 -4.277 1.00 96.88 95 TYR A C 1
ATOM 724 O O . TYR A 1 95 ? 8.228 -13.187 -5.304 1.00 96.88 95 TYR A O 1
ATOM 732 N N . GLU A 1 96 ? 7.592 -13.501 -3.168 1.00 97.00 96 GLU A N 1
ATOM 733 C CA . GLU A 1 96 ? 8.030 -14.899 -3.085 1.00 97.00 96 GLU A CA 1
ATOM 734 C C . GLU A 1 96 ? 7.276 -15.767 -4.096 1.00 97.00 96 GLU A C 1
ATOM 736 O O . GLU A 1 96 ? 7.895 -16.510 -4.861 1.00 97.00 96 GLU A O 1
ATOM 741 N N . HIS A 1 97 ? 5.950 -15.614 -4.174 1.00 96.38 97 HIS A N 1
ATOM 742 C CA . HIS A 1 97 ? 5.138 -16.304 -5.170 1.00 96.38 97 HIS A CA 1
ATOM 743 C C . HIS A 1 97 ? 5.547 -15.929 -6.600 1.00 96.38 97 HIS A C 1
ATOM 745 O O . HIS A 1 97 ? 5.744 -16.815 -7.431 1.00 96.38 97 HIS A O 1
ATOM 751 N N . LEU A 1 98 ? 5.725 -14.636 -6.886 1.00 95.50 98 LEU A N 1
ATOM 752 C CA . LEU A 1 98 ? 6.108 -14.153 -8.212 1.00 95.50 98 LEU A CA 1
ATOM 753 C C . LEU A 1 98 ? 7.452 -14.739 -8.664 1.00 95.50 98 LEU A C 1
ATOM 755 O O . LEU A 1 98 ? 7.562 -15.200 -9.797 1.00 95.50 98 LEU A O 1
ATOM 759 N N . ALA A 1 99 ? 8.448 -14.771 -7.779 1.00 96.12 99 ALA A N 1
ATOM 760 C CA . ALA A 1 99 ? 9.757 -15.353 -8.063 1.00 96.12 99 ALA A CA 1
ATOM 761 C C . ALA A 1 99 ? 9.717 -16.885 -8.202 1.00 96.12 99 ALA A C 1
ATOM 763 O O . ALA A 1 99 ? 10.546 -17.462 -8.906 1.00 96.12 99 ALA A O 1
ATOM 764 N N . ALA A 1 100 ? 8.765 -17.558 -7.550 1.00 96.25 100 ALA A N 1
ATOM 765 C CA . ALA A 1 100 ? 8.564 -18.995 -7.706 1.00 96.25 100 ALA A CA 1
ATOM 766 C C . ALA A 1 100 ? 7.947 -19.352 -9.069 1.00 96.25 100 ALA A C 1
ATOM 768 O O . ALA A 1 100 ? 8.320 -20.362 -9.663 1.00 96.25 100 ALA A O 1
ATOM 769 N N . VAL A 1 101 ? 7.023 -18.528 -9.580 1.00 96.94 101 VAL A N 1
ATOM 770 C CA . VAL A 1 101 ? 6.332 -18.786 -10.860 1.00 96.94 101 VAL A CA 1
ATOM 771 C C . VAL A 1 101 ? 7.010 -18.138 -12.073 1.00 96.94 101 VAL A C 1
ATOM 773 O O . VAL A 1 101 ? 6.706 -18.513 -13.204 1.00 96.94 101 VAL A O 1
ATOM 776 N N . ARG A 1 102 ? 7.929 -17.186 -11.861 1.00 95.19 102 ARG A N 1
ATOM 777 C CA . ARG A 1 102 ? 8.750 -16.539 -12.901 1.00 95.19 102 ARG A CA 1
ATOM 778 C C . ARG A 1 102 ? 10.232 -16.623 -12.527 1.00 95.19 102 ARG A C 1
ATOM 780 O O . ARG A 1 102 ? 10.715 -15.761 -11.789 1.00 95.19 102 ARG A O 1
ATOM 787 N N . PRO A 1 103 ? 10.967 -17.643 -13.001 1.00 92.06 103 PRO A N 1
ATOM 788 C CA . PRO A 1 103 ? 12.368 -17.846 -12.634 1.00 92.06 103 PRO A CA 1
ATOM 789 C C . PRO A 1 103 ? 13.268 -16.632 -12.902 1.00 92.06 103 PRO A C 1
ATOM 791 O O . PRO A 1 103 ? 14.171 -16.350 -12.119 1.00 92.06 103 PRO A O 1
ATOM 794 N N . GLU A 1 104 ? 13.003 -15.860 -13.958 1.00 94.69 104 GLU A N 1
ATOM 795 C CA . GLU A 1 104 ? 13.742 -14.637 -14.293 1.00 94.69 104 GLU A CA 1
ATOM 796 C C . GLU A 1 104 ? 13.637 -13.545 -13.217 1.00 94.69 104 GLU A C 1
ATOM 798 O O . GLU A 1 104 ? 14.511 -12.681 -13.122 1.00 94.69 104 GLU A O 1
ATOM 803 N N . ALA A 1 105 ? 12.598 -13.599 -12.379 1.00 92.75 105 ALA A N 1
ATOM 804 C CA . ALA A 1 105 ? 12.355 -12.651 -11.304 1.00 92.75 105 ALA A CA 1
ATOM 805 C C . ALA A 1 105 ? 13.141 -12.969 -10.017 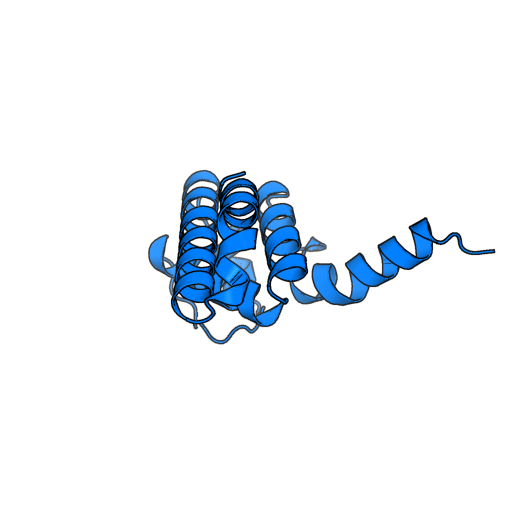1.00 92.75 105 ALA A C 1
ATOM 807 O O . ALA A 1 105 ? 13.275 -12.098 -9.156 1.00 92.75 105 ALA A O 1
ATOM 808 N N . GLN A 1 106 ? 13.714 -14.176 -9.894 1.00 94.69 106 GLN A N 1
ATOM 809 C CA . GLN A 1 106 ? 14.511 -14.595 -8.729 1.00 94.69 106 GLN A CA 1
ATOM 810 C C . GLN A 1 106 ? 15.651 -13.624 -8.414 1.00 94.69 106 GLN A C 1
ATOM 812 O O . GLN A 1 106 ? 15.899 -13.312 -7.251 1.00 94.69 106 GLN A O 1
ATOM 817 N N . GLN A 1 107 ? 16.297 -13.077 -9.446 1.00 95.88 107 GLN A N 1
ATOM 818 C CA . GLN A 1 107 ? 17.392 -12.118 -9.278 1.00 95.88 107 GLN A CA 1
ATOM 819 C C . GLN A 1 107 ? 16.966 -10.828 -8.550 1.00 95.88 107 GLN A C 1
ATOM 821 O O . GLN A 1 107 ? 17.795 -10.176 -7.919 1.00 95.88 107 GLN A O 1
ATOM 826 N N . TYR A 1 108 ? 15.680 -10.460 -8.608 1.00 94.38 108 TYR A N 1
ATOM 827 C CA . TYR A 1 108 ? 15.146 -9.252 -7.972 1.00 94.38 108 TYR A CA 1
ATOM 828 C C . TYR A 1 108 ? 14.588 -9.508 -6.569 1.00 94.38 108 TYR A C 1
ATOM 830 O O . TYR A 1 108 ? 14.399 -8.555 -5.808 1.00 94.38 108 TYR A O 1
ATOM 838 N N . LEU A 1 109 ? 14.352 -10.776 -6.204 1.00 94.88 109 LEU A N 1
ATOM 839 C CA . LEU A 1 109 ? 13.619 -11.159 -4.996 1.00 94.88 109 LEU A CA 1
ATOM 840 C C . LEU A 1 109 ? 14.234 -10.569 -3.726 1.00 94.88 109 LEU A C 1
ATOM 842 O O . LEU A 1 109 ? 13.516 -10.014 -2.899 1.00 94.88 109 LEU A O 1
ATOM 846 N N . HIS A 1 110 ? 15.561 -10.614 -3.589 1.00 96.06 110 HIS A N 1
ATOM 847 C CA . HIS A 1 110 ? 16.242 -10.042 -2.426 1.00 96.06 110 HIS A CA 1
ATOM 848 C C . HIS A 1 110 ? 15.914 -8.547 -2.241 1.00 96.06 110 HIS A C 1
ATOM 850 O O . HIS A 1 110 ? 15.554 -8.108 -1.149 1.00 96.06 110 HIS A O 1
ATOM 856 N N . GLY A 1 111 ? 15.983 -7.764 -3.323 1.00 94.75 111 GLY A N 1
ATOM 857 C CA . GLY A 1 111 ? 15.667 -6.334 -3.293 1.00 94.75 111 GLY A CA 1
ATOM 858 C C . GLY A 1 111 ? 14.180 -6.053 -3.073 1.00 94.75 111 GLY A C 1
ATOM 859 O O . GLY A 1 111 ? 13.830 -5.080 -2.404 1.00 94.75 111 GLY A O 1
ATOM 860 N N . TRP A 1 112 ? 13.301 -6.904 -3.600 1.00 95.19 112 TRP A N 1
ATOM 861 C CA . TRP A 1 112 ? 11.862 -6.815 -3.360 1.00 95.19 112 TRP A CA 1
ATOM 862 C C . TRP A 1 112 ? 11.496 -7.097 -1.906 1.00 95.19 112 TRP A C 1
ATOM 864 O O . TRP A 1 112 ? 10.741 -6.327 -1.321 1.00 95.19 112 TRP A O 1
ATOM 874 N N . LEU A 1 113 ? 12.082 -8.125 -1.288 1.00 95.62 113 LEU A N 1
ATOM 875 C CA . LEU A 1 113 ? 11.839 -8.447 0.119 1.00 95.62 113 LEU A CA 1
ATOM 876 C C . LEU A 1 113 ? 12.339 -7.352 1.063 1.00 95.62 113 LEU A C 1
ATOM 878 O O . LEU A 1 113 ? 11.673 -7.062 2.055 1.00 95.62 113 LEU A O 1
ATOM 882 N N . ALA A 1 114 ? 13.461 -6.704 0.739 1.00 94.12 114 ALA A N 1
ATOM 883 C CA . ALA A 1 114 ? 13.942 -5.554 1.499 1.00 94.12 114 ALA A CA 1
ATOM 884 C C . ALA A 1 114 ? 12.918 -4.401 1.502 1.00 94.12 114 ALA A C 1
ATOM 886 O O . ALA A 1 114 ? 12.617 -3.857 2.561 1.00 94.12 114 ALA A O 1
ATOM 887 N N . ARG A 1 115 ? 12.315 -4.078 0.347 1.00 91.50 115 ARG A N 1
ATOM 888 C CA . ARG A 1 115 ? 11.255 -3.052 0.250 1.00 91.50 115 ARG A CA 1
ATOM 889 C C . ARG A 1 115 ? 9.934 -3.497 0.871 1.00 91.50 115 ARG A C 1
ATOM 891 O O . ARG A 1 115 ? 9.243 -2.707 1.508 1.00 91.50 115 ARG A O 1
ATOM 898 N N . ALA A 1 116 ? 9.586 -4.774 0.731 1.00 91.75 116 ALA A N 1
ATOM 899 C CA . ALA A 1 116 ? 8.378 -5.330 1.325 1.00 91.75 116 ALA A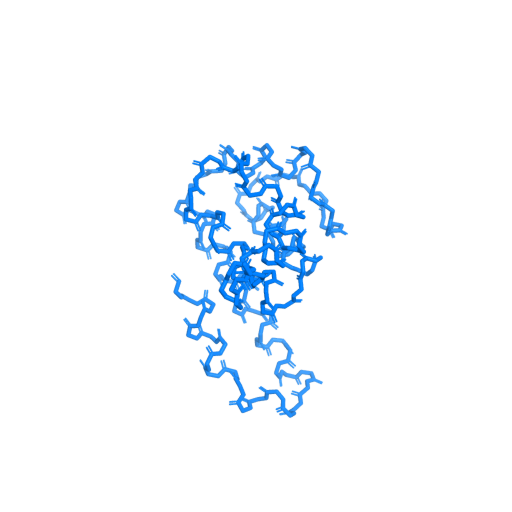 CA 1
ATOM 900 C C . ALA A 1 116 ? 8.399 -5.233 2.856 1.00 91.75 116 ALA A C 1
ATOM 902 O O . ALA A 1 116 ? 7.356 -4.951 3.439 1.00 91.75 116 ALA A O 1
ATOM 903 N N . ARG A 1 117 ? 9.567 -5.423 3.483 1.00 88.75 117 ARG A N 1
ATOM 904 C CA . ARG A 1 117 ? 9.742 -5.468 4.946 1.00 88.75 117 ARG A CA 1
ATOM 905 C C . ARG A 1 117 ? 10.077 -4.122 5.597 1.00 88.75 117 ARG A C 1
ATOM 907 O O . ARG A 1 117 ? 9.957 -4.029 6.815 1.00 88.75 117 ARG A O 1
ATOM 914 N N . ALA A 1 118 ? 10.470 -3.113 4.817 1.00 81.06 118 ALA A N 1
ATOM 915 C CA . ALA A 1 118 ? 10.511 -1.717 5.264 1.00 81.06 118 ALA A CA 1
ATOM 916 C C . ALA A 1 118 ? 9.095 -1.227 5.621 1.00 81.06 118 ALA A C 1
ATOM 918 O O . ALA A 1 118 ? 8.940 -0.571 6.675 1.00 81.06 118 ALA A O 1
#